Protein AF-A0A662V6L8-F1 (afdb_monomer)

Structure (mmCIF, N/CA/C/O backbone):
data_AF-A0A662V6L8-F1
#
_entry.id   AF-A0A662V6L8-F1
#
loop_
_atom_site.group_PDB
_atom_site.id
_atom_site.type_symbol
_atom_site.label_atom_id
_atom_site.label_alt_id
_atom_site.label_comp_id
_atom_site.label_asym_id
_atom_site.label_entity_id
_atom_site.label_seq_id
_atom_site.pdbx_PDB_ins_code
_atom_site.Cartn_x
_atom_site.Cartn_y
_atom_site.Cartn_z
_atom_site.occupancy
_atom_site.B_iso_or_equiv
_atom_site.auth_seq_id
_atom_site.auth_comp_id
_atom_site.auth_asym_id
_atom_site.auth_atom_id
_atom_site.pdbx_PDB_model_num
ATOM 1 N N . MET A 1 1 ? -4.615 -12.231 11.570 1.00 60.88 1 MET A N 1
ATOM 2 C CA . MET A 1 1 ? -3.823 -12.025 10.346 1.00 60.88 1 MET A CA 1
ATOM 3 C C . MET A 1 1 ? -4.702 -11.204 9.420 1.00 60.88 1 MET A C 1
ATOM 5 O O . MET A 1 1 ? -5.891 -11.511 9.365 1.00 60.88 1 MET A O 1
ATOM 9 N N . SER A 1 2 ? -4.207 -10.102 8.847 1.00 78.31 2 SER A N 1
ATOM 10 C CA . SER A 1 2 ? -5.047 -9.271 7.973 1.00 78.31 2 SER A CA 1
ATOM 11 C C . SER A 1 2 ? -5.181 -9.940 6.609 1.00 78.31 2 SER A C 1
ATOM 13 O O . SER A 1 2 ? -4.181 -10.228 5.954 1.00 78.31 2 SER A O 1
ATOM 15 N N . LYS A 1 3 ? -6.423 -10.145 6.159 1.00 87.50 3 LYS A N 1
ATOM 16 C CA . LYS A 1 3 ? -6.712 -10.669 4.813 1.00 87.50 3 LYS A CA 1
ATOM 17 C C . LYS A 1 3 ? -6.199 -9.733 3.714 1.00 87.50 3 LYS A C 1
ATOM 19 O O . LYS A 1 3 ? -5.944 -10.187 2.602 1.00 87.50 3 LYS A O 1
ATOM 24 N N . ALA A 1 4 ? -6.067 -8.439 4.011 1.00 89.19 4 ALA A N 1
ATOM 25 C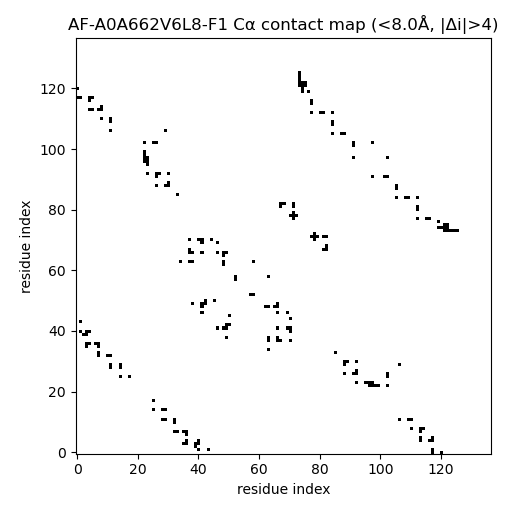 CA . ALA A 1 4 ? -5.512 -7.459 3.086 1.00 89.19 4 ALA A CA 1
ATOM 26 C C . ALA A 1 4 ? -4.022 -7.733 2.822 1.00 89.19 4 ALA A C 1
ATOM 28 O O . ALA A 1 4 ? -3.615 -7.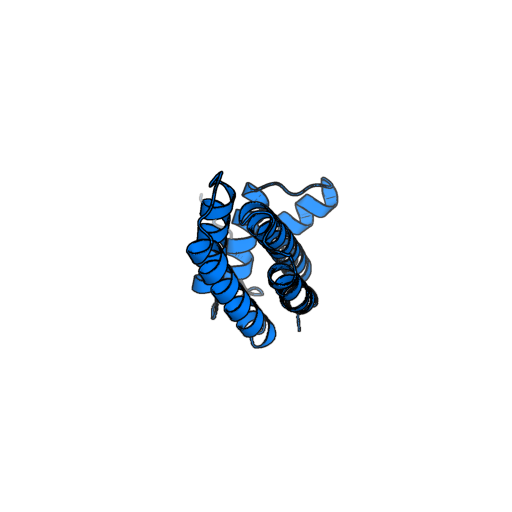796 1.666 1.00 89.19 4 ALA A O 1
ATOM 29 N N . ALA A 1 5 ? -3.245 -8.013 3.874 1.00 88.88 5 ALA A N 1
ATOM 30 C CA . ALA A 1 5 ? -1.826 -8.354 3.760 1.00 88.88 5 ALA A CA 1
ATOM 31 C C . ALA A 1 5 ? -1.590 -9.658 2.970 1.00 88.88 5 ALA A C 1
ATOM 33 O O . ALA A 1 5 ? -0.707 -9.716 2.119 1.00 88.88 5 ALA A O 1
ATOM 34 N N . GLU A 1 6 ? -2.420 -10.687 3.178 1.00 89.62 6 GLU A N 1
ATOM 35 C CA . GLU A 1 6 ? -2.338 -11.952 2.423 1.00 89.62 6 GLU A CA 1
ATOM 36 C C . GLU A 1 6 ? -2.598 -11.753 0.920 1.00 89.62 6 GLU A C 1
ATOM 38 O O . GLU A 1 6 ? -1.893 -12.305 0.067 1.00 89.62 6 GLU A O 1
ATOM 43 N N . ARG A 1 7 ? -3.610 -10.942 0.585 1.00 90.69 7 ARG A N 1
ATOM 44 C CA . ARG A 1 7 ? -3.944 -10.602 -0.804 1.00 90.69 7 ARG A CA 1
ATOM 45 C C . ARG A 1 7 ? -2.849 -9.776 -1.458 1.00 90.69 7 ARG A C 1
ATOM 47 O O . ARG A 1 7 ? -2.514 -10.052 -2.604 1.00 90.69 7 ARG A O 1
ATOM 54 N N . PHE A 1 8 ? -2.284 -8.821 -0.727 1.00 92.06 8 PHE A N 1
ATOM 55 C CA . PHE A 1 8 ? -1.167 -8.008 -1.189 1.00 92.06 8 PHE A CA 1
ATOM 56 C C . PHE A 1 8 ? 0.054 -8.875 -1.522 1.00 92.06 8 PHE A C 1
ATOM 58 O O . PHE A 1 8 ? 0.514 -8.864 -2.662 1.00 92.06 8 PHE A O 1
ATOM 65 N N . ALA A 1 9 ? 0.484 -9.732 -0.589 1.00 90.19 9 ALA A N 1
ATOM 66 C CA . ALA A 1 9 ? 1.605 -10.655 -0.788 1.00 90.19 9 ALA A CA 1
ATOM 67 C C . ALA A 1 9 ? 1.407 -11.585 -2.000 1.00 90.19 9 ALA A C 1
ATOM 69 O O . ALA A 1 9 ? 2.332 -11.837 -2.770 1.00 90.19 9 ALA A O 1
ATOM 70 N N . THR A 1 10 ? 0.186 -12.097 -2.185 1.00 87.81 10 THR A N 1
ATOM 71 C CA . THR A 1 10 ? -0.144 -12.978 -3.317 1.00 87.81 10 THR A CA 1
ATOM 72 C C . THR A 1 10 ? -0.211 -12.209 -4.637 1.00 87.81 10 THR A C 1
ATOM 74 O O . THR A 1 10 ? 0.202 -12.725 -5.674 1.00 87.81 10 THR A O 1
ATOM 77 N N . GLY A 1 11 ? -0.740 -10.984 -4.609 1.00 83.75 11 GLY A N 1
ATOM 78 C CA . GLY A 1 11 ? -0.893 -10.126 -5.778 1.00 83.75 11 GLY A CA 1
ATOM 79 C C . GLY A 1 11 ? 0.441 -9.643 -6.337 1.00 83.75 11 GLY A C 1
ATOM 80 O O . GLY A 1 11 ? 0.603 -9.660 -7.555 1.00 83.75 11 GLY A O 1
ATOM 81 N N . LEU A 1 12 ? 1.402 -9.297 -5.471 1.00 83.62 12 LEU A N 1
ATOM 82 C CA . LEU A 1 12 ? 2.723 -8.807 -5.884 1.00 83.62 12 LEU A CA 1
ATOM 83 C C . LEU A 1 12 ? 3.421 -9.778 -6.836 1.00 83.62 12 LEU A C 1
ATOM 85 O O . LEU A 1 12 ? 3.941 -9.350 -7.859 1.00 83.62 12 LEU A O 1
ATOM 89 N N . ARG A 1 13 ? 3.343 -11.090 -6.579 1.00 77.94 13 ARG A N 1
ATOM 90 C CA . ARG A 1 13 ? 3.986 -12.122 -7.415 1.00 77.94 13 ARG A CA 1
ATOM 91 C C . ARG A 1 13 ? 3.603 -12.041 -8.895 1.00 77.94 13 ARG A C 1
ATOM 93 O O . ARG A 1 13 ? 4.427 -12.348 -9.745 1.00 77.94 13 ARG A O 1
ATOM 100 N N . ARG A 1 14 ? 2.395 -11.557 -9.207 1.00 68.94 14 ARG A N 1
ATOM 101 C CA . ARG A 1 14 ? 1.926 -11.390 -10.592 1.00 68.94 14 ARG A CA 1
ATOM 102 C C . ARG A 1 14 ? 2.686 -10.313 -11.360 1.00 68.94 14 ARG A C 1
ATOM 104 O O . ARG A 1 14 ? 2.692 -10.363 -12.579 1.00 68.94 14 ARG A O 1
ATOM 111 N N . CYS A 1 15 ? 3.320 -9.366 -10.669 1.00 67.06 15 CYS A N 1
ATOM 112 C CA . CYS A 1 15 ? 4.137 -8.318 -11.277 1.00 67.06 15 CYS A CA 1
ATOM 113 C C . CYS A 1 15 ? 5.392 -8.886 -11.965 1.00 67.06 15 CYS A C 1
ATOM 115 O O . CYS A 1 15 ? 5.838 -8.339 -12.966 1.00 67.06 15 CYS A O 1
ATOM 117 N N . MET A 1 16 ? 5.932 -10.000 -11.458 1.00 61.97 16 MET A N 1
ATOM 118 C CA . MET A 1 16 ? 7.116 -10.671 -12.016 1.00 61.97 16 MET A CA 1
ATOM 119 C C . MET A 1 16 ? 6.781 -11.617 -13.179 1.00 61.97 16 MET A C 1
ATOM 121 O O . MET A 1 16 ? 7.670 -11.976 -13.947 1.00 61.97 16 MET A O 1
ATOM 125 N N . ASP A 1 17 ? 5.508 -12.000 -13.316 1.00 63.28 17 ASP A N 1
ATOM 126 C CA . ASP A 1 17 ? 5.011 -12.857 -14.399 1.00 63.28 17 ASP A CA 1
ATOM 127 C C . ASP A 1 17 ? 4.599 -12.051 -15.649 1.00 63.28 17 ASP A C 1
ATOM 129 O O . ASP A 1 17 ? 4.247 -12.642 -16.672 1.00 63.28 17 ASP A O 1
ATOM 133 N N . VAL A 1 18 ? 4.623 -10.710 -15.588 1.00 57.59 18 VAL A N 1
ATOM 134 C CA . VAL A 1 18 ? 4.324 -9.843 -16.738 1.00 57.59 18 VAL A CA 1
ATOM 135 C C . VAL A 1 18 ? 5.527 -9.863 -17.691 1.00 57.59 18 VAL A C 1
ATOM 137 O O . VAL A 1 18 ? 6.616 -9.428 -17.310 1.00 57.59 18 VAL A O 1
ATOM 140 N N . PRO A 1 19 ? 5.384 -10.364 -18.931 1.00 54.41 19 PRO A N 1
ATOM 141 C CA . PRO A 1 19 ? 6.496 -10.436 -19.868 1.00 54.41 19 PRO A CA 1
ATOM 142 C C . PRO A 1 19 ? 6.870 -9.033 -20.349 1.00 54.41 19 PRO A C 1
ATOM 144 O O . PRO A 1 19 ? 6.251 -8.570 -21.288 1.00 54.41 19 PRO A O 1
ATOM 147 N N . ALA A 1 20 ? 7.854 -8.371 -19.724 1.00 49.00 20 ALA A N 1
ATOM 148 C CA . ALA A 1 20 ? 8.606 -7.180 -20.180 1.00 49.00 20 ALA A CA 1
ATOM 149 C C . ALA A 1 20 ? 7.844 -6.005 -20.857 1.00 49.00 20 ALA A C 1
ATOM 151 O O . ALA A 1 20 ? 8.476 -5.059 -21.330 1.00 49.00 20 ALA A O 1
ATOM 152 N N . GLU A 1 21 ? 6.514 -6.007 -20.907 1.00 54.19 21 GLU A N 1
ATOM 153 C CA . GLU A 1 21 ? 5.692 -5.013 -21.587 1.00 54.19 21 GLU A CA 1
ATOM 154 C C . GLU A 1 21 ? 5.440 -3.849 -20.625 1.00 54.19 21 GLU A C 1
ATOM 156 O O . GLU A 1 21 ? 4.388 -3.656 -20.029 1.00 54.19 21 GLU A O 1
ATOM 161 N N . SER A 1 22 ? 6.502 -3.051 -20.515 1.00 75.38 22 SER A N 1
ATOM 162 C CA . SER A 1 22 ? 6.674 -1.797 -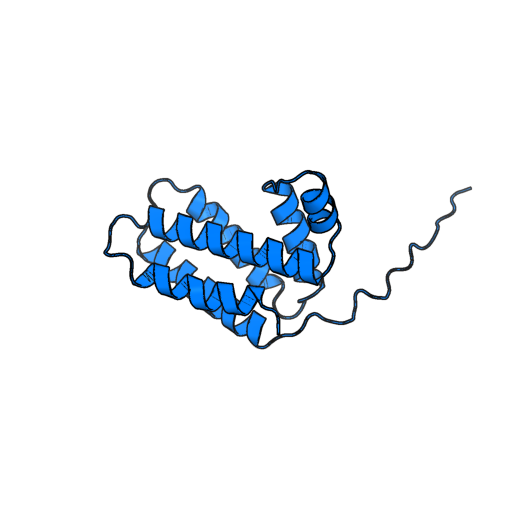19.786 1.00 75.38 22 SER A CA 1
ATOM 163 C C . SER A 1 22 ? 6.699 -1.903 -18.257 1.00 75.38 22 SER A C 1
ATOM 165 O O . SER A 1 22 ? 5.728 -2.241 -17.586 1.00 75.38 22 SER A O 1
ATOM 167 N N . THR A 1 23 ? 7.830 -1.478 -17.697 1.00 85.06 23 THR A N 1
ATOM 168 C CA . THR A 1 23 ? 8.034 -1.123 -16.283 1.00 85.06 23 THR A CA 1
ATOM 169 C C . THR A 1 23 ? 6.873 -0.302 -15.715 1.00 85.06 23 THR A C 1
ATOM 171 O O . THR A 1 23 ? 6.484 -0.479 -14.564 1.00 85.06 23 THR A O 1
ATOM 174 N N . ARG A 1 24 ? 6.239 0.520 -16.556 1.00 88.31 24 ARG A N 1
ATOM 175 C CA . ARG A 1 24 ? 5.015 1.260 -16.257 1.00 88.31 24 ARG A CA 1
ATOM 176 C C . ARG A 1 24 ? 3.845 0.382 -15.794 1.00 88.31 24 ARG A C 1
ATOM 178 O O . ARG A 1 24 ? 3.254 0.684 -14.761 1.00 88.31 24 ARG A O 1
ATOM 185 N N . GLN A 1 25 ? 3.513 -0.692 -16.514 1.00 86.56 25 GLN A N 1
ATOM 186 C CA . GLN A 1 25 ? 2.410 -1.586 -16.129 1.00 86.56 25 GLN A CA 1
ATOM 187 C C . GLN A 1 25 ? 2.678 -2.256 -14.778 1.00 86.56 25 GLN A C 1
ATOM 189 O O . GLN A 1 25 ? 1.776 -2.371 -13.951 1.00 86.56 25 GLN A O 1
ATOM 194 N N . CYS A 1 26 ? 3.929 -2.645 -14.521 1.00 87.81 26 CYS A N 1
ATOM 195 C CA . CYS A 1 26 ? 4.343 -3.187 -13.229 1.00 87.81 26 CYS A CA 1
ATOM 196 C C . CYS A 1 26 ? 4.087 -2.193 -12.087 1.00 87.81 26 CYS A C 1
ATOM 198 O O . CYS A 1 26 ? 3.496 -2.557 -11.069 1.00 87.81 26 CYS A O 1
ATOM 200 N N . VAL A 1 27 ? 4.459 -0.925 -12.271 1.00 91.69 27 VAL A N 1
ATOM 201 C CA . VAL A 1 27 ? 4.211 0.133 -11.280 1.00 91.69 27 VAL A CA 1
ATOM 202 C C . VAL A 1 27 ? 2.715 0.372 -11.066 1.00 91.69 27 VAL A C 1
ATOM 204 O O . VAL A 1 27 ? 2.278 0.495 -9.925 1.00 91.69 27 VAL A O 1
ATOM 207 N N . GLU A 1 28 ? 1.897 0.356 -12.120 1.00 91.31 28 GLU A N 1
ATOM 208 C CA . GLU A 1 28 ? 0.435 0.474 -12.002 1.00 91.31 28 GLU A CA 1
ATOM 209 C C . GLU A 1 28 ? -0.186 -0.692 -11.223 1.00 91.31 28 GLU A C 1
ATOM 211 O O . GLU A 1 28 ? -1.081 -0.493 -10.397 1.00 91.31 28 GLU A O 1
ATOM 216 N N . VAL A 1 29 ? 0.300 -1.915 -11.441 1.00 90.69 29 VAL A N 1
ATOM 217 C CA . VAL A 1 29 ? -0.128 -3.091 -10.676 1.00 90.69 29 VAL A CA 1
ATOM 218 C C . VAL A 1 29 ? 0.266 -2.952 -9.207 1.00 90.69 29 VAL A C 1
ATOM 220 O O . VAL A 1 29 ? -0.586 -3.152 -8.341 1.00 90.69 29 VAL A O 1
ATOM 223 N N . MET A 1 30 ? 1.512 -2.573 -8.910 1.00 92.88 30 MET A N 1
ATOM 224 C CA . MET A 1 30 ? 1.971 -2.349 -7.534 1.00 92.88 30 MET A CA 1
ATOM 225 C C . MET A 1 30 ? 1.163 -1.246 -6.842 1.00 92.88 30 MET A C 1
ATOM 227 O O . MET A 1 30 ? 0.717 -1.449 -5.714 1.00 92.88 30 MET A O 1
ATOM 231 N N . TYR A 1 31 ? 0.874 -0.145 -7.541 1.00 94.62 31 TYR A N 1
ATOM 232 C CA . TYR A 1 31 ? 0.021 0.934 -7.044 1.00 94.62 31 TYR A CA 1
ATOM 233 C C . TYR A 1 31 ? -1.382 0.440 -6.689 1.00 94.62 31 TYR A C 1
ATOM 235 O O . TYR A 1 31 ? -1.865 0.634 -5.571 1.00 94.62 31 TYR A O 1
ATOM 243 N N . ASN A 1 32 ? -2.033 -0.280 -7.601 1.00 94.06 32 ASN A N 1
ATOM 244 C CA . ASN A 1 32 ? -3.363 -0.832 -7.352 1.00 94.06 32 ASN A CA 1
ATOM 245 C C . ASN A 1 32 ? -3.366 -1.820 -6.175 1.00 94.06 32 ASN A C 1
ATOM 247 O O . ASN A 1 32 ? -4.265 -1.793 -5.339 1.00 94.06 32 ASN A O 1
ATOM 251 N N . LEU A 1 33 ? -2.346 -2.671 -6.062 1.00 94.50 33 LEU A N 1
ATOM 252 C CA . LEU A 1 33 ? -2.226 -3.614 -4.951 1.00 94.50 33 LEU A CA 1
ATOM 253 C C . LEU A 1 33 ? -2.010 -2.906 -3.612 1.00 94.50 33 LEU A C 1
ATOM 255 O O . LEU A 1 33 ? -2.639 -3.281 -2.621 1.00 94.50 33 LEU A O 1
ATOM 259 N N . PHE A 1 34 ? -1.152 -1.888 -3.579 1.00 96.19 34 PHE A N 1
ATOM 260 C CA . PHE A 1 34 ? -0.869 -1.126 -2.368 1.00 96.19 34 PHE A CA 1
ATOM 261 C C . PHE A 1 34 ? -2.091 -0.318 -1.926 1.00 96.19 34 PHE A C 1
ATOM 263 O O . PHE A 1 34 ? -2.470 -0.350 -0.759 1.00 96.19 34 PHE A O 1
ATOM 270 N N . THR A 1 35 ? -2.794 0.335 -2.853 1.00 96.62 35 THR A N 1
ATOM 271 C CA . THR A 1 35 ? -4.030 1.053 -2.509 1.00 96.62 35 THR A CA 1
ATOM 272 C C . THR A 1 35 ? -5.103 0.111 -1.962 1.00 96.62 35 THR A C 1
ATOM 274 O O . THR A 1 35 ? -5.743 0.434 -0.963 1.00 96.62 35 THR A O 1
ATOM 277 N N . GLU A 1 36 ? -5.280 -1.084 -2.532 1.00 95.81 36 GLU A N 1
ATOM 278 C CA . GLU A 1 36 ? -6.196 -2.093 -1.982 1.00 95.81 36 GLU A CA 1
ATOM 279 C C . GLU A 1 36 ? -5.750 -2.619 -0.608 1.00 95.81 36 GLU A C 1
ATOM 281 O O . GLU A 1 36 ? -6.596 -2.864 0.260 1.00 95.81 36 GLU A O 1
ATOM 286 N N . LEU A 1 37 ? -4.440 -2.738 -0.366 1.00 95.94 37 LEU A N 1
ATOM 287 C CA . LEU A 1 37 ? -3.891 -3.041 0.956 1.00 95.94 37 LEU A CA 1
ATOM 288 C C . LEU A 1 37 ? -4.289 -1.964 1.973 1.00 95.94 37 LEU A C 1
ATOM 290 O O . LEU A 1 37 ? -4.867 -2.303 3.007 1.00 95.94 37 LEU A O 1
ATOM 294 N N . ILE A 1 38 ? -4.028 -0.687 1.677 1.00 96.88 38 ILE A N 1
ATOM 295 C CA . ILE A 1 38 ? -4.348 0.441 2.564 1.00 96.88 38 ILE A CA 1
ATOM 296 C C . ILE A 1 38 ? -5.844 0.497 2.849 1.00 96.88 38 ILE A C 1
ATOM 298 O O . ILE A 1 38 ? -6.243 0.537 4.012 1.00 96.88 38 ILE A O 1
ATOM 302 N N . LYS A 1 39 ? -6.695 0.385 1.822 1.00 96.62 39 LYS A N 1
ATOM 303 C CA . LYS A 1 39 ? -8.154 0.322 2.001 1.00 96.62 39 LYS A CA 1
ATOM 304 C C . LYS A 1 39 ? -8.556 -0.837 2.909 1.00 96.62 39 LYS A C 1
ATOM 306 O O . LYS A 1 39 ? -9.411 -0.669 3.779 1.00 96.62 39 LYS A O 1
ATOM 311 N N . GLY A 1 40 ? -7.974 -2.018 2.716 1.00 95.62 40 GLY A N 1
ATOM 312 C CA . GLY A 1 40 ? -8.253 -3.195 3.534 1.00 95.62 40 GLY A CA 1
ATOM 313 C C . GLY A 1 40 ? -7.857 -2.999 4.998 1.00 95.62 40 GLY A C 1
ATOM 314 O O . GLY A 1 40 ? -8.681 -3.204 5.888 1.00 95.62 40 GLY A O 1
ATOM 315 N N . LEU A 1 41 ? -6.633 -2.531 5.249 1.00 94.56 41 LEU A N 1
ATOM 316 C CA . LEU A 1 41 ? -6.122 -2.258 6.595 1.00 94.56 41 LEU A CA 1
ATOM 317 C C . LEU A 1 41 ? -6.904 -1.138 7.291 1.00 94.56 41 LEU A C 1
ATOM 319 O O . LEU A 1 41 ? -7.262 -1.275 8.459 1.00 94.56 41 LEU A O 1
ATOM 323 N N . ALA A 1 42 ? -7.234 -0.063 6.578 1.00 95.19 42 ALA A N 1
ATOM 324 C CA . ALA A 1 42 ? -8.027 1.042 7.102 1.00 95.19 42 ALA A CA 1
ATOM 325 C C . ALA A 1 42 ? -9.449 0.596 7.489 1.00 95.19 42 ALA A C 1
ATOM 327 O O . ALA A 1 42 ? -9.974 1.003 8.528 1.00 95.19 42 ALA A O 1
ATOM 328 N N . ASN A 1 43 ? -10.061 -0.291 6.694 1.00 94.25 43 ASN A N 1
ATOM 329 C CA . ASN A 1 43 ? -11.345 -0.912 7.030 1.00 94.25 43 ASN A CA 1
ATOM 330 C C . ASN A 1 43 ? -11.241 -1.824 8.260 1.00 94.25 43 ASN A C 1
ATOM 332 O O . ASN A 1 43 ? -12.095 -1.730 9.143 1.00 94.25 43 ASN A O 1
ATOM 336 N N . ASP A 1 44 ? -10.201 -2.660 8.344 1.00 92.38 44 ASP A N 1
ATOM 337 C CA . ASP A 1 44 ? -9.949 -3.543 9.492 1.00 92.38 44 ASP A CA 1
ATOM 338 C C . ASP A 1 44 ? -9.750 -2.736 10.792 1.00 92.38 44 ASP A C 1
ATOM 340 O O . ASP A 1 44 ? -10.227 -3.132 11.858 1.00 92.38 44 ASP A O 1
ATOM 344 N N . LEU A 1 45 ? -9.073 -1.586 10.705 1.00 91.56 45 LEU A N 1
ATOM 345 C CA . LEU A 1 45 ? -8.826 -0.671 11.825 1.00 91.56 45 LEU A CA 1
ATOM 346 C C . LEU A 1 45 ? -9.998 0.285 12.108 1.00 91.56 45 LEU A C 1
ATOM 348 O O . LEU A 1 45 ? -10.047 0.901 13.174 1.00 91.56 45 LEU A O 1
ATOM 352 N N . GLY A 1 46 ? -10.947 0.417 11.180 1.00 92.69 46 GLY A N 1
ATOM 353 C CA . GLY A 1 46 ? -12.085 1.326 11.296 1.00 92.69 46 GLY A CA 1
ATOM 354 C C . GLY A 1 46 ? -11.691 2.807 11.310 1.00 92.69 46 GLY A C 1
ATOM 355 O O . GLY A 1 46 ? -12.279 3.583 12.076 1.00 92.69 46 GLY A O 1
ATOM 356 N N . THR A 1 47 ? -10.706 3.197 10.495 1.00 94.94 47 THR A N 1
ATOM 357 C CA . THR A 1 47 ? -10.207 4.580 10.443 1.00 94.94 47 THR A CA 1
ATOM 358 C C . THR A 1 47 ? -11.295 5.565 9.968 1.00 94.94 47 THR A C 1
ATOM 360 O O . THR A 1 47 ? -12.297 5.158 9.356 1.00 94.94 47 THR A O 1
ATOM 363 N N . PRO A 1 48 ? -11.184 6.870 10.288 1.00 94.50 48 PRO A N 1
ATOM 364 C CA . PRO A 1 48 ? -12.125 7.882 9.807 1.00 94.50 48 PRO A CA 1
ATOM 365 C C . PRO A 1 48 ? -12.300 7.883 8.282 1.00 94.50 48 PRO A C 1
ATOM 367 O O . PRO A 1 48 ? -13.439 7.958 7.815 1.00 94.50 48 PRO A O 1
ATOM 370 N N . GLU A 1 49 ? -11.210 7.711 7.542 1.00 96.25 49 GLU A N 1
ATOM 371 C CA . GLU A 1 49 ? -11.132 7.730 6.079 1.00 96.25 49 GLU A CA 1
ATOM 372 C C . GLU A 1 49 ? -11.900 6.539 5.502 1.00 96.25 49 GLU A C 1
ATOM 374 O O . GLU A 1 49 ? -12.764 6.719 4.648 1.00 96.25 49 GLU A O 1
ATOM 379 N N . ALA A 1 50 ? -11.722 5.336 6.063 1.00 95.31 50 ALA A N 1
ATOM 380 C CA . ALA A 1 50 ? -12.487 4.155 5.660 1.00 95.31 50 ALA A CA 1
ATOM 381 C C . ALA A 1 50 ? -13.996 4.319 5.902 1.00 95.31 50 ALA A C 1
ATOM 383 O O . ALA A 1 50 ? -14.826 3.942 5.068 1.00 95.31 50 ALA A O 1
ATOM 384 N N . ARG A 1 51 ? -14.386 4.930 7.030 1.00 95.31 51 ARG A N 1
ATOM 385 C CA . ARG A 1 51 ? -15.801 5.229 7.316 1.00 95.31 51 ARG A CA 1
ATOM 386 C C . ARG A 1 51 ? -16.371 6.275 6.368 1.00 95.31 51 ARG A C 1
ATOM 388 O O . ARG A 1 51 ? -17.548 6.181 6.021 1.00 95.31 51 ARG A O 1
ATOM 395 N N . TYR A 1 52 ? -15.577 7.274 5.998 1.00 95.31 52 TYR A N 1
ATOM 396 C CA . TYR A 1 52 ? -15.972 8.275 5.018 1.00 95.31 52 TYR A CA 1
ATOM 397 C C . TYR A 1 52 ? -16.125 7.639 3.634 1.00 95.31 52 TYR A C 1
ATOM 399 O O . TYR A 1 52 ? -17.215 7.722 3.075 1.00 95.31 52 TYR A O 1
ATOM 407 N N . ALA A 1 53 ? -15.116 6.902 3.161 1.00 95.38 53 ALA A N 1
ATOM 408 C CA . ALA A 1 53 ? -15.117 6.203 1.876 1.00 95.38 53 ALA A CA 1
ATOM 409 C C . ALA A 1 53 ? -16.320 5.270 1.714 1.00 95.38 53 ALA A C 1
ATOM 411 O O . ALA A 1 53 ? -16.955 5.222 0.664 1.00 95.38 53 ALA A O 1
ATOM 412 N N . LYS A 1 54 ? -16.689 4.550 2.782 1.00 93.56 54 LYS A N 1
ATOM 413 C CA . LYS A 1 54 ? -17.869 3.677 2.786 1.00 93.56 54 LYS A CA 1
ATOM 414 C C . LYS A 1 54 ? -19.181 4.441 2.567 1.00 93.56 54 LYS A C 1
ATOM 416 O O . LYS A 1 54 ? -20.125 3.867 2.034 1.00 93.56 54 LYS A O 1
ATOM 421 N N . ARG A 1 55 ? -19.265 5.704 3.001 1.00 94.75 55 ARG A N 1
ATOM 422 C CA . ARG A 1 55 ? -20.446 6.562 2.806 1.00 94.75 55 ARG A CA 1
ATOM 423 C C . ARG A 1 55 ? -20.424 7.291 1.466 1.00 94.75 55 ARG A C 1
ATOM 425 O O . ARG A 1 55 ? -21.476 7.423 0.854 1.00 94.75 55 ARG A O 1
ATOM 432 N N . SER A 1 56 ? -19.262 7.783 1.043 1.00 93.56 56 SER A N 1
ATOM 433 C CA . SER A 1 56 ? -19.101 8.556 -0.193 1.00 93.56 56 SER A CA 1
ATOM 434 C C . SER A 1 56 ? -19.002 7.681 -1.445 1.00 93.56 56 SER A C 1
ATOM 436 O O . SER A 1 56 ? -19.280 8.156 -2.541 1.00 93.56 56 SER A O 1
ATOM 438 N N . GLY A 1 57 ? -18.624 6.409 -1.297 1.00 93.62 57 GLY A N 1
ATOM 439 C CA . GLY A 1 57 ? -18.473 5.458 -2.397 1.00 93.62 57 GLY A CA 1
ATOM 440 C C . GLY A 1 57 ? -17.151 5.575 -3.160 1.00 93.62 57 GLY A C 1
ATOM 441 O O . GLY A 1 57 ? -16.989 4.893 -4.169 1.00 93.62 57 GLY A O 1
ATOM 442 N N . TYR A 1 58 ? -16.204 6.400 -2.704 1.00 93.75 58 TYR A N 1
ATOM 443 C CA . TYR A 1 58 ? -14.902 6.559 -3.355 1.00 93.75 58 TYR A CA 1
ATOM 444 C C . TYR A 1 58 ? -13.767 6.807 -2.353 1.00 93.75 58 TYR A C 1
ATOM 446 O O . TYR A 1 58 ? -13.993 7.232 -1.220 1.00 93.75 58 TYR A O 1
ATOM 454 N N . TRP A 1 59 ? -12.542 6.547 -2.813 1.00 96.38 59 TRP A N 1
ATOM 455 C CA . TRP A 1 59 ? -11.285 6.931 -2.170 1.00 96.38 59 TRP A CA 1
ATOM 456 C C . TRP A 1 59 ? -10.566 7.936 -3.068 1.00 96.38 59 TRP A C 1
ATOM 458 O O . TRP A 1 59 ? -10.606 7.792 -4.290 1.00 96.38 59 TRP A O 1
ATOM 468 N N . ASN A 1 60 ? -9.912 8.930 -2.478 1.00 94.69 60 ASN A N 1
ATOM 469 C CA . ASN A 1 60 ? -8.957 9.793 -3.172 1.00 94.69 60 ASN A CA 1
ATOM 470 C C . ASN A 1 60 ? -7.555 9.606 -2.561 1.00 94.69 60 ASN A C 1
ATOM 472 O O . ASN A 1 60 ? -7.405 8.868 -1.588 1.00 94.69 60 ASN A O 1
ATOM 476 N N . VAL A 1 61 ? -6.542 10.243 -3.154 1.00 93.88 61 VAL A N 1
ATOM 477 C CA . VAL A 1 61 ? -5.142 10.107 -2.714 1.00 93.88 61 VAL A CA 1
ATOM 478 C C . VAL A 1 61 ? -4.930 10.674 -1.309 1.00 93.88 61 VAL A C 1
ATOM 480 O O . VAL A 1 61 ? -4.374 9.979 -0.474 1.00 93.88 61 VAL A O 1
ATOM 483 N N . GLU A 1 62 ? -5.486 11.846 -0.997 1.00 95.44 62 GLU A N 1
ATOM 484 C CA . GLU A 1 62 ? -5.379 12.461 0.339 1.00 95.44 62 GLU A CA 1
ATOM 485 C C . GLU A 1 62 ? -5.934 11.550 1.451 1.00 95.44 62 GLU A C 1
ATOM 487 O O . GLU A 1 62 ? -5.332 11.388 2.506 1.00 95.44 62 GLU A O 1
ATOM 492 N N . MET A 1 63 ? -7.048 10.860 1.191 1.00 96.56 63 MET A N 1
ATOM 493 C CA . MET A 1 63 ? -7.606 9.866 2.111 1.00 96.56 63 MET A CA 1
ATOM 494 C C . MET A 1 63 ? -6.722 8.626 2.263 1.00 96.56 63 MET A C 1
ATOM 496 O O . MET A 1 63 ? -6.796 7.953 3.290 1.00 96.56 63 MET A O 1
ATOM 500 N N . LEU A 1 64 ? -5.961 8.260 1.230 1.00 96.88 64 LEU A N 1
ATOM 501 C CA . LEU A 1 64 ? -4.999 7.164 1.316 1.00 96.88 64 LEU A CA 1
ATOM 502 C C . LEU A 1 64 ? -3.804 7.586 2.172 1.00 96.88 64 LEU A C 1
ATOM 504 O O . LEU A 1 64 ? -3.447 6.823 3.065 1.00 96.88 64 LEU A O 1
ATOM 508 N N . ASP A 1 65 ? -3.279 8.796 1.974 1.00 96.50 65 ASP A N 1
ATOM 509 C CA . ASP A 1 65 ? -2.195 9.370 2.783 1.00 96.50 65 ASP A CA 1
ATOM 510 C C . ASP A 1 65 ? -2.590 9.423 4.269 1.00 96.50 65 ASP A C 1
ATOM 512 O O . ASP A 1 65 ? -1.915 8.856 5.130 1.00 96.50 65 ASP A O 1
ATOM 516 N N . GLU A 1 66 ? -3.760 9.993 4.581 1.00 96.31 66 GLU A N 1
ATOM 517 C CA . GLU A 1 66 ? -4.273 10.050 5.956 1.00 96.31 66 GLU A CA 1
ATOM 518 C C . GLU A 1 66 ? -4.485 8.650 6.557 1.00 96.31 66 GLU A C 1
ATOM 520 O O . GLU A 1 66 ? -4.213 8.416 7.739 1.00 96.31 66 GLU A O 1
ATOM 525 N N . ALA A 1 67 ? -4.967 7.690 5.759 1.00 96.62 67 ALA A N 1
ATOM 526 C CA . ALA A 1 67 ? -5.138 6.315 6.212 1.00 96.62 67 ALA A CA 1
ATOM 527 C C . ALA A 1 67 ? -3.791 5.634 6.493 1.00 96.62 67 ALA A C 1
ATOM 529 O O . ALA A 1 67 ? -3.697 4.880 7.466 1.00 96.62 67 ALA A O 1
ATOM 530 N N . ILE A 1 68 ? -2.761 5.902 5.686 1.00 96.56 68 ILE A N 1
ATOM 531 C CA . ILE A 1 68 ? -1.403 5.386 5.882 1.00 96.56 68 ILE A CA 1
ATOM 532 C C . ILE A 1 68 ? -0.853 5.848 7.224 1.00 96.56 68 ILE A C 1
ATOM 534 O O . ILE A 1 68 ? -0.408 4.994 7.988 1.00 96.56 68 ILE A O 1
ATOM 538 N N . ASP A 1 69 ? -0.997 7.124 7.584 1.00 94.94 69 ASP A N 1
ATOM 539 C CA . ASP A 1 69 ? -0.576 7.631 8.897 1.00 94.94 69 ASP A CA 1
ATOM 540 C C . ASP A 1 69 ? -1.237 6.857 10.048 1.00 94.94 69 ASP A C 1
ATOM 542 O O . ASP A 1 69 ? -0.586 6.436 11.009 1.00 94.94 69 ASP A O 1
ATOM 546 N N . LYS A 1 70 ? -2.550 6.602 9.956 1.00 94.25 70 LYS A N 1
ATOM 547 C CA . LYS A 1 70 ? -3.277 5.843 10.993 1.00 94.25 70 LYS A CA 1
ATOM 548 C C . LYS A 1 70 ? -2.878 4.376 11.040 1.00 94.25 70 LYS A C 1
ATOM 550 O O . LYS A 1 70 ? -2.866 3.777 12.120 1.00 94.25 70 LYS A O 1
ATOM 555 N N . ILE A 1 71 ? -2.586 3.776 9.891 1.00 94.25 71 ILE A N 1
ATOM 556 C CA . ILE A 1 71 ? -2.087 2.405 9.816 1.00 94.25 71 ILE A CA 1
ATOM 557 C C . ILE A 1 71 ? -0.675 2.352 10.403 1.00 94.25 71 ILE A C 1
ATOM 559 O O . ILE A 1 71 ? -0.415 1.475 11.220 1.00 94.25 71 ILE A O 1
ATOM 563 N N . ALA A 1 72 ? 0.201 3.298 10.075 1.00 93.44 72 ALA A N 1
ATOM 564 C CA . ALA A 1 72 ? 1.554 3.406 10.606 1.00 93.44 72 ALA A CA 1
ATOM 565 C C . ALA A 1 72 ? 1.546 3.532 12.140 1.00 93.44 72 ALA A C 1
ATOM 567 O O . ALA A 1 72 ? 2.248 2.788 12.827 1.00 93.44 72 ALA A O 1
ATOM 568 N N . ASP A 1 73 ? 0.661 4.363 12.6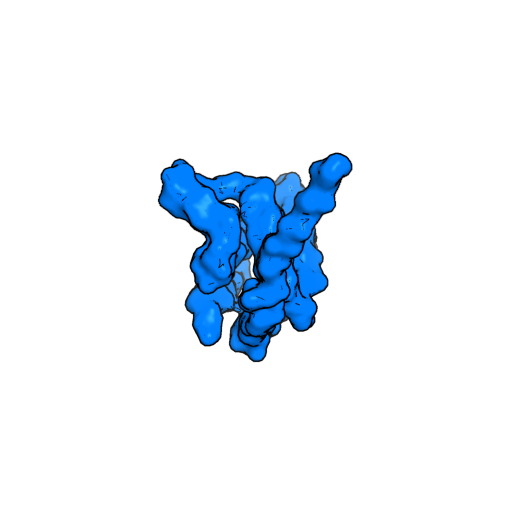98 1.00 91.94 73 ASP A N 1
ATOM 569 C CA . ASP A 1 73 ? 0.438 4.458 14.147 1.00 91.94 73 ASP A CA 1
ATOM 570 C C . ASP A 1 73 ? 0.012 3.112 14.766 1.00 91.94 73 ASP A C 1
ATOM 572 O O . ASP A 1 73 ? 0.458 2.730 15.856 1.00 91.94 73 ASP A O 1
ATOM 576 N N . ALA A 1 74 ? -0.867 2.370 14.083 1.00 90.38 74 ALA A N 1
ATOM 577 C CA . ALA A 1 74 ? -1.337 1.063 14.538 1.00 90.38 74 ALA A CA 1
ATOM 578 C C . ALA A 1 74 ? -0.261 -0.027 14.398 1.00 90.38 74 ALA A C 1
ATOM 580 O O . ALA A 1 74 ? -0.175 -0.922 15.241 1.00 90.38 74 ALA A O 1
ATOM 581 N N . TYR A 1 75 ? 0.575 0.053 13.370 1.00 89.38 75 TYR A N 1
ATOM 582 C CA . TYR A 1 75 ? 1.635 -0.889 13.034 1.00 89.38 75 TYR A CA 1
ATOM 583 C C . TYR A 1 75 ? 3.016 -0.266 13.273 1.00 89.38 75 TYR A C 1
ATOM 585 O O . TYR A 1 75 ? 3.895 -0.312 12.422 1.00 89.38 75 TYR A O 1
ATOM 593 N N . TRP A 1 76 ? 3.218 0.283 14.472 1.00 86.81 76 TRP A N 1
ATOM 594 C CA . TRP A 1 76 ? 4.421 1.039 14.840 1.00 86.81 76 TRP A CA 1
ATOM 595 C C . TRP A 1 76 ? 5.761 0.369 14.486 1.00 86.81 76 TRP A C 1
ATOM 597 O O . TRP A 1 76 ? 6.718 1.059 14.159 1.00 86.81 76 TRP A O 1
ATOM 607 N N . SER A 1 77 ? 5.864 -0.963 14.565 1.00 87.94 77 SER A N 1
ATOM 608 C CA . SER A 1 77 ? 7.109 -1.681 14.243 1.00 87.94 77 SER A CA 1
ATOM 609 C C . SER A 1 77 ? 7.511 -1.598 12.770 1.00 87.94 77 SER A C 1
ATOM 611 O O . SER A 1 77 ? 8.673 -1.840 12.465 1.00 87.94 77 SER A O 1
ATOM 613 N N . ILE A 1 78 ? 6.571 -1.272 11.885 1.00 90.69 78 ILE A N 1
ATOM 614 C CA . ILE A 1 78 ? 6.749 -1.235 10.428 1.00 90.69 78 ILE A CA 1
ATOM 615 C C . ILE A 1 78 ? 6.306 0.114 9.843 1.00 90.69 78 ILE A C 1
ATOM 617 O O . ILE A 1 78 ? 6.135 0.237 8.636 1.00 90.69 78 ILE A O 1
ATOM 621 N N . SER A 1 79 ? 6.070 1.120 10.694 1.00 91.50 79 SER A N 1
ATOM 622 C CA . SER A 1 79 ? 5.539 2.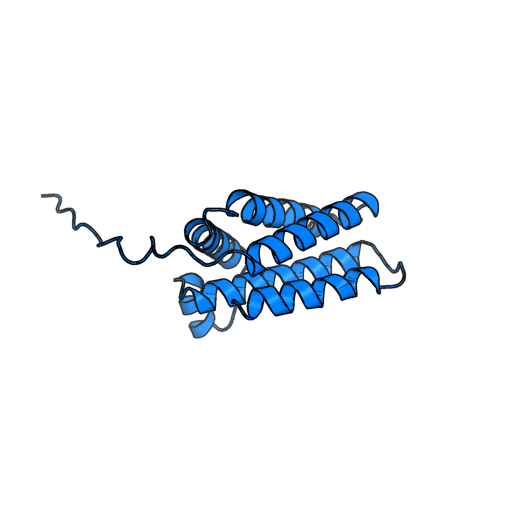428 10.292 1.00 91.50 79 SER A CA 1
ATOM 623 C C . SER A 1 79 ? 6.439 3.124 9.277 1.00 91.50 79 SER A C 1
ATOM 625 O O . SER A 1 79 ? 5.946 3.612 8.268 1.00 91.50 79 SER A O 1
ATOM 627 N N . HIS A 1 80 ? 7.751 3.110 9.525 1.00 92.69 80 HIS A N 1
ATOM 628 C CA . HIS A 1 80 ? 8.748 3.679 8.623 1.00 92.69 80 HIS A CA 1
ATOM 629 C C . HIS A 1 80 ? 8.699 3.010 7.250 1.00 92.69 80 HIS A C 1
ATOM 631 O O . HIS A 1 80 ? 8.495 3.693 6.257 1.00 92.69 80 HIS A O 1
ATOM 637 N N . THR A 1 81 ? 8.807 1.678 7.211 1.00 93.25 81 THR A N 1
ATOM 638 C CA . THR A 1 81 ? 8.767 0.906 5.964 1.00 93.25 81 THR A CA 1
ATOM 639 C C . THR A 1 81 ? 7.459 1.132 5.206 1.00 93.25 81 THR A C 1
ATOM 641 O O . THR A 1 81 ? 7.472 1.269 3.994 1.00 93.25 81 THR A O 1
ATOM 644 N N . LEU A 1 82 ? 6.318 1.208 5.900 1.00 94.81 82 LEU A N 1
ATOM 645 C CA . LEU A 1 82 ? 5.024 1.451 5.260 1.00 94.81 82 LEU A CA 1
ATOM 646 C C . LEU A 1 82 ? 4.956 2.821 4.568 1.00 94.81 82 LEU A C 1
ATOM 648 O O . LEU A 1 82 ? 4.453 2.897 3.450 1.00 94.81 82 LEU A O 1
ATOM 652 N N . ILE A 1 83 ? 5.415 3.877 5.246 1.00 95.69 83 ILE A N 1
ATOM 653 C CA . ILE A 1 83 ? 5.390 5.251 4.725 1.00 95.69 83 ILE A CA 1
ATOM 654 C C . ILE A 1 83 ? 6.390 5.389 3.574 1.00 95.69 83 ILE A C 1
ATOM 656 O O . ILE A 1 83 ? 6.019 5.832 2.496 1.00 95.69 83 ILE A O 1
ATOM 660 N N . GLU A 1 84 ? 7.623 4.920 3.768 1.00 95.62 84 GLU A N 1
ATOM 661 C CA . GLU A 1 84 ? 8.678 4.974 2.751 1.00 95.62 84 GLU A CA 1
ATOM 662 C C . GLU A 1 84 ? 8.281 4.210 1.478 1.00 95.62 84 GLU A C 1
ATOM 664 O O . GLU A 1 84 ? 8.403 4.736 0.375 1.00 95.62 84 GLU A O 1
ATOM 669 N N . SER A 1 85 ? 7.681 3.023 1.623 1.00 95.94 85 SER A N 1
ATOM 670 C CA . SER A 1 85 ? 7.163 2.256 0.486 1.00 95.94 85 SER A CA 1
ATOM 671 C C . SER A 1 85 ? 6.040 2.959 -0.261 1.00 95.94 85 SER A C 1
ATOM 673 O O . SER A 1 85 ? 5.908 2.768 -1.470 1.00 95.94 85 SER A O 1
ATOM 675 N N . TRP A 1 86 ? 5.206 3.733 0.435 1.00 96.50 86 TRP A N 1
ATOM 676 C CA . TRP A 1 86 ? 4.178 4.534 -0.216 1.00 96.50 86 TRP A CA 1
ATOM 677 C C . TRP A 1 86 ? 4.787 5.695 -0.997 1.00 96.50 86 TRP A C 1
ATOM 679 O O . TRP A 1 86 ? 4.445 5.865 -2.166 1.00 96.50 86 TRP A O 1
ATOM 689 N N . ASP A 1 87 ? 5.713 6.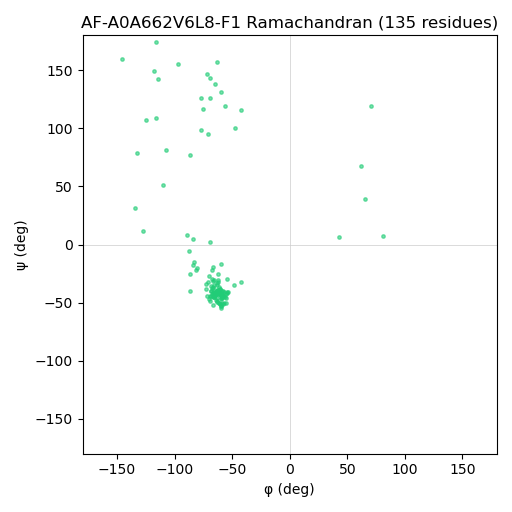433 -0.385 1.00 95.88 87 ASP A N 1
ATOM 690 C CA . ASP A 1 87 ? 6.378 7.576 -1.009 1.00 95.88 87 ASP A CA 1
ATOM 691 C C . ASP A 1 87 ? 7.158 7.137 -2.258 1.00 95.88 87 ASP A C 1
ATOM 693 O O . ASP A 1 87 ? 6.922 7.660 -3.350 1.00 95.88 87 ASP A O 1
ATOM 697 N N . ASN A 1 88 ? 7.986 6.092 -2.144 1.00 96.12 88 ASN A N 1
ATOM 698 C CA . ASN A 1 88 ? 8.760 5.538 -3.260 1.00 96.12 88 ASN A CA 1
ATOM 699 C C . ASN A 1 88 ? 7.853 5.058 -4.404 1.00 96.12 88 ASN A C 1
ATOM 701 O O . ASN A 1 88 ? 8.114 5.308 -5.584 1.00 96.12 88 ASN A O 1
ATOM 705 N N . LEU A 1 89 ? 6.758 4.370 -4.067 1.00 96.00 89 LEU A N 1
ATOM 706 C CA . LEU A 1 89 ? 5.775 3.919 -5.047 1.00 96.00 89 LEU A CA 1
ATOM 707 C C . LEU A 1 89 ? 5.073 5.094 -5.728 1.00 96.00 89 LEU A C 1
ATOM 709 O O . LEU A 1 89 ? 4.845 5.041 -6.936 1.00 96.00 89 LEU A O 1
ATOM 713 N N . TRP A 1 90 ? 4.709 6.131 -4.978 1.00 95.69 90 TRP A N 1
ATOM 714 C CA . TRP A 1 90 ? 4.035 7.305 -5.513 1.00 95.69 90 TRP A CA 1
ATOM 715 C C . TRP A 1 90 ? 4.940 8.085 -6.465 1.00 95.69 90 TRP A C 1
ATOM 717 O O . TRP A 1 90 ? 4.517 8.404 -7.578 1.00 95.69 90 TRP A O 1
ATOM 727 N N . GLU A 1 91 ? 6.198 8.313 -6.086 1.00 95.44 91 GLU A N 1
ATOM 728 C CA . GLU A 1 91 ? 7.199 8.939 -6.951 1.00 95.44 91 GLU A CA 1
ATOM 729 C C . GLU A 1 91 ? 7.372 8.153 -8.254 1.00 95.44 91 GLU A C 1
ATOM 731 O O . GLU A 1 91 ? 7.228 8.710 -9.347 1.00 95.44 91 GLU A O 1
ATOM 736 N N . LEU A 1 92 ? 7.570 6.835 -8.159 1.00 94.00 92 LEU A N 1
ATOM 737 C CA . LEU A 1 92 ? 7.747 5.987 -9.336 1.00 94.00 92 LEU A CA 1
ATOM 738 C C . LEU A 1 92 ? 6.473 5.898 -10.192 1.00 94.00 92 LEU A C 1
ATOM 740 O O . LEU A 1 92 ? 6.546 5.797 -11.418 1.00 94.00 92 LEU A O 1
ATOM 744 N N . TYR A 1 93 ? 5.291 5.976 -9.575 1.00 93.88 93 TYR A N 1
ATOM 745 C CA . TYR A 1 93 ? 4.004 6.019 -10.269 1.00 93.88 93 TYR A CA 1
ATOM 746 C C . TYR A 1 93 ? 3.772 7.339 -11.013 1.00 93.88 93 TYR A C 1
ATOM 748 O O . TYR A 1 93 ? 3.062 7.352 -12.021 1.00 93.88 93 TYR A O 1
ATOM 756 N N . LEU A 1 94 ? 4.366 8.446 -10.573 1.00 93.94 94 LEU A N 1
ATOM 757 C CA . LEU A 1 94 ? 4.329 9.711 -11.308 1.00 93.94 94 LEU A CA 1
ATOM 758 C C . LEU A 1 94 ? 5.355 9.754 -12.451 1.00 93.94 94 LEU A C 1
ATOM 760 O O . LEU A 1 94 ? 5.183 10.519 -13.407 1.00 93.94 94 LEU A O 1
ATOM 764 N N . THR A 1 95 ? 6.380 8.902 -12.404 1.00 92.62 95 THR A N 1
ATOM 765 C CA . THR A 1 95 ? 7.365 8.752 -13.476 1.00 92.62 95 THR A CA 1
ATOM 766 C C . THR A 1 95 ? 6.740 8.104 -14.714 1.00 92.62 95 THR A C 1
ATOM 768 O O . THR A 1 95 ? 6.140 7.027 -14.669 1.00 92.62 95 THR A O 1
ATOM 771 N N . LYS A 1 96 ? 6.882 8.776 -15.866 1.00 85.50 96 LYS A N 1
ATOM 772 C CA . LYS A 1 96 ? 6.320 8.312 -17.148 1.00 85.50 96 LYS A CA 1
ATOM 773 C C . LYS A 1 96 ? 6.974 7.023 -17.644 1.00 85.50 96 LYS A C 1
ATOM 775 O O . LYS A 1 96 ? 6.279 6.141 -18.139 1.00 85.50 96 LYS A O 1
ATOM 780 N N . GLU A 1 97 ? 8.293 6.937 -17.509 1.00 88.19 97 GLU A N 1
ATOM 781 C CA . GLU A 1 97 ? 9.121 5.829 -17.991 1.00 88.19 97 GLU A CA 1
ATOM 782 C C . GLU A 1 97 ? 10.075 5.397 -16.866 1.00 88.19 97 GLU A C 1
ATOM 784 O O . GLU A 1 97 ? 11.225 5.824 -16.847 1.00 88.19 97 GLU A O 1
ATOM 789 N N . PRO A 1 98 ? 9.588 4.628 -15.875 1.00 87.88 98 PRO A N 1
ATOM 790 C CA . PRO A 1 98 ? 10.411 4.196 -14.748 1.00 87.88 98 PRO A CA 1
ATOM 791 C C . PRO A 1 98 ? 11.465 3.180 -15.197 1.00 87.88 98 PRO A C 1
ATOM 793 O O . PRO A 1 98 ? 11.184 2.323 -16.050 1.00 87.88 98 PRO A O 1
ATOM 796 N N . GLU A 1 99 ? 12.666 3.238 -14.621 1.00 89.88 99 GLU A N 1
ATOM 797 C CA . GLU A 1 99 ? 13.730 2.299 -14.967 1.00 89.88 99 GLU A CA 1
ATOM 798 C C . GLU A 1 99 ? 13.431 0.897 -14.417 1.00 89.88 99 GLU A C 1
ATOM 800 O O . GLU A 1 99 ? 12.849 0.717 -13.347 1.00 89.88 99 GLU A O 1
ATOM 805 N N . ALA A 1 100 ? 13.853 -0.143 -15.140 1.00 87.81 100 ALA A N 1
ATOM 806 C CA . ALA A 1 100 ? 13.590 -1.525 -14.728 1.00 87.81 100 ALA A CA 1
ATOM 807 C C . ALA A 1 100 ? 14.248 -1.886 -13.385 1.00 87.81 100 ALA A C 1
ATOM 809 O O . ALA A 1 100 ? 13.695 -2.681 -12.621 1.00 87.81 100 ALA A O 1
ATOM 810 N N . SER 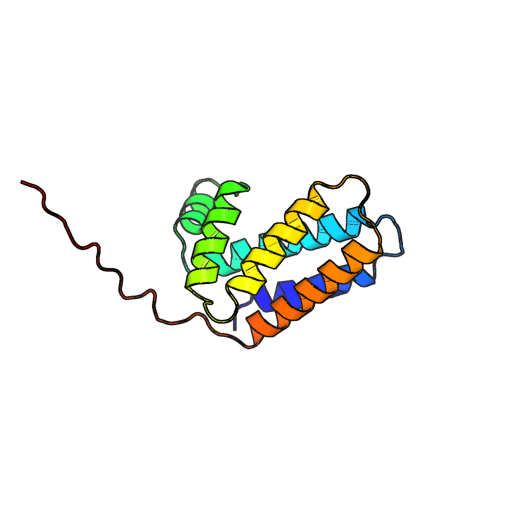A 1 101 ? 15.409 -1.297 -13.091 1.00 89.50 101 SER A N 1
ATOM 811 C CA . SER A 1 101 ? 16.100 -1.388 -11.800 1.00 89.50 101 SER A CA 1
ATOM 812 C C . SER A 1 101 ? 15.246 -0.827 -10.667 1.00 89.50 101 SER A C 1
ATOM 814 O O . SER A 1 101 ? 14.999 -1.542 -9.702 1.00 89.50 101 SER A O 1
ATOM 816 N N . GLU A 1 102 ? 14.725 0.392 -10.821 1.00 91.56 102 GLU A N 1
ATOM 817 C CA . GLU A 1 102 ? 13.891 1.060 -9.812 1.00 91.56 102 GLU A CA 1
ATOM 818 C C . GLU A 1 102 ? 12.610 0.270 -9.528 1.00 91.56 102 GLU A C 1
ATOM 820 O O . GLU A 1 102 ? 12.252 0.042 -8.374 1.00 91.56 102 GLU A O 1
ATOM 825 N N . VAL A 1 103 ? 11.954 -0.243 -10.576 1.00 90.69 103 VAL A N 1
ATOM 826 C CA . VAL A 1 103 ? 10.774 -1.111 -10.428 1.00 90.69 103 VAL A CA 1
ATOM 827 C C . VAL A 1 103 ? 11.116 -2.403 -9.684 1.00 90.69 103 VAL A C 1
ATOM 829 O O . VAL A 1 103 ? 10.331 -2.867 -8.856 1.00 90.69 103 VAL A O 1
ATOM 832 N N . THR A 1 104 ? 12.283 -2.990 -9.958 1.00 89.50 104 THR A N 1
ATOM 833 C CA . THR A 1 104 ? 12.737 -4.219 -9.289 1.00 89.50 104 THR A CA 1
ATOM 834 C C . THR A 1 104 ? 13.052 -3.976 -7.814 1.00 89.50 104 THR A C 1
ATOM 836 O O . THR A 1 104 ? 12.735 -4.819 -6.970 1.00 89.50 104 THR A O 1
ATOM 839 N N . ASP A 1 105 ? 13.671 -2.844 -7.490 1.00 92.00 105 ASP A N 1
ATOM 840 C CA . ASP A 1 105 ? 13.998 -2.486 -6.113 1.00 92.00 105 ASP A CA 1
ATOM 841 C C . ASP A 1 105 ? 12.732 -2.175 -5.310 1.00 92.00 105 ASP A C 1
ATOM 843 O O . ASP A 1 105 ? 12.553 -2.751 -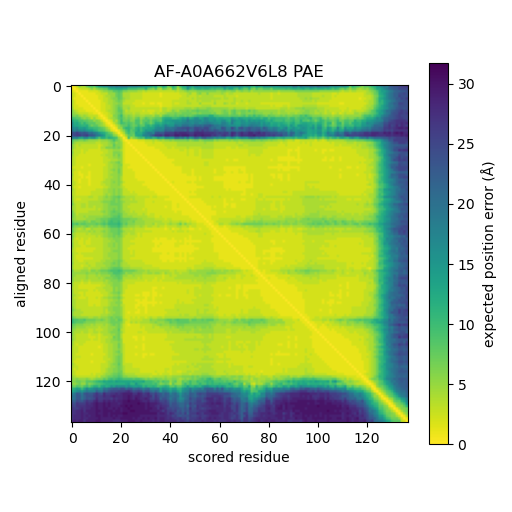4.233 1.00 92.00 105 ASP A O 1
ATOM 847 N N . LEU A 1 106 ? 11.790 -1.417 -5.885 1.00 93.25 106 LEU A N 1
ATOM 848 C CA . LEU A 1 106 ? 10.475 -1.188 -5.286 1.00 93.25 106 LEU A CA 1
ATOM 849 C C . LEU A 1 106 ? 9.718 -2.505 -5.064 1.00 93.25 106 LEU A C 1
ATOM 851 O O . LEU A 1 106 ? 9.167 -2.730 -3.990 1.00 93.25 106 LEU A O 1
ATOM 855 N N . TYR A 1 107 ? 9.730 -3.426 -6.034 1.00 91.62 107 TYR A N 1
ATOM 856 C CA . TYR A 1 107 ? 9.106 -4.743 -5.871 1.00 91.62 107 TYR A CA 1
ATOM 857 C C . TYR A 1 107 ? 9.645 -5.489 -4.639 1.00 91.62 107 TYR A C 1
ATOM 859 O O . TYR A 1 107 ? 8.874 -6.040 -3.850 1.00 91.62 107 TYR A O 1
ATOM 867 N N . ARG A 1 108 ? 10.971 -5.498 -4.449 1.00 91.38 108 ARG A N 1
ATOM 868 C CA . ARG A 1 108 ? 11.615 -6.156 -3.299 1.00 91.38 108 ARG A CA 1
ATOM 869 C C . ARG A 1 108 ? 11.271 -5.471 -1.984 1.00 91.38 108 ARG A C 1
ATOM 871 O O . ARG A 1 108 ? 11.129 -6.148 -0.967 1.00 91.38 108 ARG A O 1
ATOM 878 N N . GLU A 1 109 ? 11.158 -4.150 -1.996 1.00 94.06 109 GLU A N 1
ATOM 879 C CA . GLU A 1 109 ? 10.721 -3.371 -0.843 1.00 94.06 109 GLU A CA 1
ATOM 880 C C . GLU A 1 109 ? 9.293 -3.756 -0.432 1.00 94.06 109 GLU A C 1
ATOM 882 O O . GLU A 1 109 ? 9.058 -4.162 0.710 1.00 94.06 109 GLU A O 1
ATOM 887 N N . LEU A 1 110 ? 8.363 -3.770 -1.390 1.00 94.25 110 LEU A N 1
ATOM 888 C CA . LEU A 1 110 ? 6.972 -4.160 -1.162 1.00 94.25 110 LEU A CA 1
ATOM 889 C C . LEU A 1 110 ? 6.835 -5.623 -0.718 1.00 94.25 110 LEU A C 1
ATOM 891 O O . LEU A 1 110 ? 5.982 -5.942 0.113 1.00 94.25 110 LEU A O 1
ATOM 895 N N . GLU A 1 111 ? 7.684 -6.522 -1.221 1.00 92.69 111 GLU A N 1
ATOM 896 C CA . GLU A 1 111 ? 7.730 -7.914 -0.767 1.00 92.69 111 GLU A CA 1
ATOM 897 C C . GLU A 1 111 ? 8.150 -8.017 0.707 1.00 92.69 111 GLU A C 1
ATOM 899 O O . GLU A 1 111 ? 7.533 -8.767 1.471 1.00 92.69 111 GLU A O 1
ATOM 904 N N . ARG A 1 112 ? 9.149 -7.235 1.140 1.00 92.81 112 ARG A N 1
ATOM 905 C CA . ARG A 1 112 ? 9.561 -7.170 2.552 1.00 92.81 112 ARG A CA 1
ATOM 906 C C . ARG A 1 112 ? 8.441 -6.622 3.425 1.00 92.81 112 ARG A C 1
ATOM 908 O O . ARG A 1 112 ? 8.084 -7.275 4.405 1.00 92.81 112 ARG A O 1
ATOM 915 N N . LEU A 1 113 ? 7.827 -5.506 3.031 1.00 94.12 113 LEU A N 1
ATOM 916 C CA . LEU A 1 113 ? 6.681 -4.931 3.736 1.00 94.12 113 LEU A CA 1
ATOM 917 C C . LEU A 1 113 ? 5.542 -5.952 3.881 1.00 94.12 113 LEU A C 1
ATOM 919 O O . LEU A 1 113 ? 4.956 -6.089 4.956 1.00 94.12 113 LEU A O 1
ATOM 923 N N . ALA A 1 114 ? 5.246 -6.720 2.829 1.00 92.44 114 ALA A N 1
ATOM 924 C CA . ALA A 1 114 ? 4.223 -7.760 2.874 1.00 92.44 114 ALA A CA 1
ATOM 925 C C . ALA A 1 114 ? 4.542 -8.845 3.920 1.00 92.44 114 ALA A C 1
ATOM 927 O O . ALA A 1 114 ? 3.659 -9.243 4.685 1.00 92.44 114 ALA A O 1
ATOM 928 N N . GLN A 1 115 ? 5.794 -9.309 3.995 1.00 90.81 115 GLN A N 1
ATOM 929 C CA . GLN A 1 115 ? 6.223 -10.286 5.005 1.00 90.81 115 GLN A CA 1
ATOM 930 C C . GLN A 1 115 ? 6.143 -9.722 6.426 1.00 90.81 115 GLN A C 1
ATOM 932 O O . GLN A 1 115 ? 5.693 -10.407 7.353 1.00 90.81 115 GLN A O 1
ATOM 937 N N . GLU A 1 116 ? 6.537 -8.464 6.604 1.00 91.56 116 GLU A N 1
ATOM 938 C CA . GLU A 1 116 ? 6.460 -7.787 7.891 1.00 91.56 116 GLU A CA 1
ATOM 939 C C . GLU A 1 116 ? 5.005 -7.607 8.342 1.00 91.56 116 GLU A C 1
ATOM 941 O O . GLU A 1 116 ? 4.685 -7.918 9.489 1.00 91.56 116 GLU A O 1
ATOM 946 N N . LEU A 1 117 ? 4.093 -7.215 7.448 1.00 90.19 117 LEU A N 1
ATOM 947 C CA . LEU A 1 117 ? 2.654 -7.107 7.727 1.00 90.19 117 LEU A CA 1
ATOM 948 C C . LEU A 1 117 ? 2.011 -8.444 8.111 1.00 90.19 117 LEU A C 1
ATOM 950 O O . LEU A 1 117 ? 1.123 -8.480 8.963 1.00 90.19 117 LEU A O 1
ATOM 954 N N . LEU A 1 118 ? 2.444 -9.551 7.502 1.00 89.31 118 LEU A N 1
ATOM 955 C CA . LEU A 1 118 ? 1.966 -10.893 7.851 1.00 89.31 118 LEU A CA 1
ATOM 956 C C . LEU A 1 118 ? 2.487 -11.362 9.217 1.00 89.31 118 LEU A C 1
ATOM 958 O O . LEU A 1 118 ? 1.789 -12.091 9.929 1.00 89.31 118 LEU A O 1
ATOM 962 N N . SER A 1 119 ? 3.692 -10.925 9.584 1.00 87.19 119 SER A N 1
ATOM 963 C CA . SER A 1 119 ? 4.373 -11.306 10.826 1.00 87.19 119 SER A CA 1
ATOM 964 C C . SER A 1 119 ? 3.996 -10.420 12.017 1.00 87.19 119 SER A C 1
ATOM 966 O O . SER A 1 119 ? 4.060 -10.860 13.167 1.00 87.19 119 SER A O 1
ATOM 968 N N . ASN A 1 120 ? 3.570 -9.183 11.763 1.00 83.19 120 ASN A N 1
ATOM 969 C CA . ASN A 1 120 ? 3.181 -8.219 12.784 1.00 83.19 120 ASN A CA 1
ATOM 970 C C . ASN A 1 120 ? 1.661 -8.199 12.999 1.00 83.19 120 ASN A C 1
ATOM 972 O O . ASN A 1 120 ? 0.853 -8.556 12.142 1.00 83.19 120 ASN A O 1
ATOM 976 N N . ARG A 1 121 ? 1.245 -7.770 14.190 1.00 77.94 121 ARG A N 1
ATOM 977 C CA . ARG A 1 121 ? -0.161 -7.492 14.504 1.00 77.94 121 ARG A CA 1
ATOM 978 C C . ARG A 1 121 ? -0.313 -6.015 14.847 1.00 77.94 121 ARG A C 1
ATOM 980 O O . ARG A 1 121 ? 0.615 -5.453 15.429 1.00 77.94 121 ARG A O 1
ATOM 987 N N . PRO A 1 122 ? -1.476 -5.408 14.562 1.00 77.06 122 PRO A N 1
ATOM 988 C CA . PRO A 1 122 ? -1.726 -4.038 14.972 1.00 77.06 122 PRO A CA 1
ATOM 989 C C . PRO A 1 122 ? -1.636 -3.943 16.498 1.00 77.06 122 PRO A C 1
ATOM 991 O O . PRO A 1 122 ? -2.204 -4.759 17.234 1.00 77.06 122 PRO A O 1
ATOM 994 N N . SER A 1 123 ? -0.884 -2.959 16.970 1.00 72.88 123 SER A N 1
ATOM 995 C CA . SER A 1 123 ? -0.691 -2.671 18.382 1.00 72.88 123 SER A CA 1
ATOM 996 C C . SER A 1 123 ? -2.010 -2.235 19.019 1.00 72.88 123 SER A C 1
ATOM 998 O O . SER A 1 123 ? -2.753 -1.422 18.474 1.00 72.88 123 SER A O 1
ATOM 1000 N N . GLN A 1 124 ? -2.296 -2.722 20.230 1.00 57.50 124 GLN A N 1
ATOM 1001 C CA . GLN A 1 124 ? -3.494 -2.334 20.993 1.00 57.50 124 GLN A CA 1
ATOM 1002 C C . GLN A 1 124 ? -3.467 -0.879 21.507 1.00 57.50 124 GLN A C 1
ATOM 1004 O O . GLN A 1 124 ? -4.401 -0.453 22.193 1.00 57.50 124 GLN A O 1
ATOM 1009 N N . ARG A 1 125 ? -2.421 -0.098 21.197 1.00 53.62 125 ARG A N 1
ATOM 1010 C CA . ARG A 1 125 ? -2.230 1.268 21.714 1.00 53.62 125 ARG A CA 1
ATOM 1011 C C . ARG A 1 125 ? -3.356 2.252 21.358 1.00 53.62 125 ARG A C 1
ATOM 1013 O O . ARG A 1 125 ? -3.495 3.262 22.040 1.00 53.62 125 ARG A O 1
ATOM 1020 N N . SER A 1 126 ? -4.214 1.951 20.385 1.00 46.50 126 SER A N 1
ATOM 1021 C CA . SER A 1 126 ? -5.274 2.854 19.912 1.00 46.50 126 SER A CA 1
ATOM 1022 C C . SER A 1 126 ? -6.631 2.747 20.632 1.00 46.50 126 SER A C 1
ATOM 1024 O O . SER A 1 126 ? -7.573 3.436 20.248 1.00 46.50 126 SER A O 1
ATOM 1026 N N . ARG A 1 127 ? -6.770 1.985 21.732 1.00 43.62 127 ARG A N 1
ATOM 1027 C CA . ARG A 1 127 ? -7.990 2.042 22.583 1.00 43.62 127 ARG A CA 1
ATOM 1028 C C . ARG A 1 127 ? -7.999 3.171 23.627 1.00 43.62 127 ARG A C 1
ATOM 1030 O O . ARG A 1 127 ? -8.924 3.242 24.433 1.00 43.62 127 ARG A O 1
ATOM 1037 N N . GLY A 1 128 ? -7.001 4.054 23.630 1.00 43.44 128 GLY A N 1
ATOM 1038 C CA . GLY A 1 128 ? -6.727 4.935 24.767 1.00 43.44 128 GLY A CA 1
ATOM 1039 C C . GLY A 1 128 ? -6.463 6.407 24.467 1.00 43.44 128 GLY A C 1
ATOM 1040 O O . GLY A 1 128 ? -5.724 7.009 25.231 1.00 43.44 128 GLY A O 1
ATOM 1041 N N . SER A 1 129 ? -7.045 7.019 23.431 1.00 40.09 129 SER A N 1
ATOM 1042 C CA . SER A 1 129 ? -7.079 8.491 23.358 1.00 40.09 129 SER A CA 1
ATOM 1043 C C . SER A 1 129 ? -8.492 8.987 23.640 1.00 40.09 129 SER A C 1
ATOM 1045 O O . SER A 1 129 ? -9.296 9.245 22.746 1.00 40.09 129 SER A O 1
ATOM 1047 N N . LYS A 1 130 ? -8.821 9.065 24.936 1.00 44.22 130 LYS A N 1
ATOM 1048 C CA . LYS A 1 130 ? -9.925 9.905 25.404 1.00 44.22 130 LYS A CA 1
ATOM 1049 C C . LYS A 1 130 ? -9.629 11.317 24.911 1.00 44.22 130 LYS A C 1
ATOM 1051 O O . LYS A 1 130 ? -8.623 11.894 25.318 1.00 44.22 130 LYS A O 1
ATOM 1056 N N . TYR A 1 131 ? -10.521 11.870 24.094 1.00 44.94 131 TYR A N 1
ATOM 1057 C CA . TYR A 1 131 ? -10.641 13.309 23.906 1.00 44.94 131 TYR A CA 1
ATOM 1058 C C . TYR A 1 131 ? -10.656 13.965 25.290 1.00 44.94 131 TYR A C 1
ATOM 1060 O O . TYR A 1 131 ? -11.649 13.920 26.018 1.00 44.94 131 TYR A O 1
ATOM 1068 N N . ARG A 1 132 ? -9.510 14.509 25.702 1.00 40.50 132 ARG A N 1
ATOM 1069 C CA . ARG A 1 132 ? -9.398 15.314 26.909 1.00 40.50 132 ARG A CA 1
ATOM 1070 C C . ARG A 1 132 ? -9.982 16.663 26.538 1.00 40.50 132 ARG A C 1
ATOM 1072 O O . ARG A 1 132 ? -9.317 17.470 25.894 1.00 40.50 132 ARG A O 1
ATOM 1079 N N . ALA A 1 133 ? -11.243 16.857 26.911 1.00 48.41 133 ALA A N 1
ATOM 1080 C CA . ALA A 1 133 ? -11.870 18.162 26.966 1.00 48.41 133 ALA A CA 1
ATOM 1081 C C . ALA A 1 133 ? -10.888 19.173 27.586 1.00 48.41 133 ALA A C 1
ATOM 1083 O O . ALA A 1 133 ? -10.482 19.039 28.740 1.00 48.41 133 ALA A O 1
ATOM 1084 N N . ARG A 1 134 ? -10.475 20.158 26.792 1.00 42.34 134 ARG A N 1
ATOM 1085 C CA . ARG A 1 134 ? -10.110 21.494 27.265 1.00 42.34 134 ARG A CA 1
ATOM 1086 C C . ARG A 1 134 ? -11.156 22.389 26.592 1.00 42.34 134 ARG A C 1
ATOM 1088 O O . ARG A 1 134 ? -11.172 22.449 25.373 1.00 42.34 134 ARG A O 1
ATOM 1095 N N . GLY A 1 135 ? -12.131 22.976 27.279 1.00 41.75 135 GLY A N 1
ATOM 1096 C CA . GLY A 1 135 ? -11.964 23.616 28.575 1.00 41.75 135 GLY A CA 1
ATOM 1097 C C . GLY A 1 135 ? -10.979 24.765 28.400 1.00 41.75 135 GLY A C 1
ATOM 1098 O O . GLY A 1 135 ? -9.833 24.652 28.827 1.00 41.75 135 GLY A O 1
ATOM 1099 N N . ARG A 1 136 ? -11.385 25.800 27.664 1.00 43.97 136 ARG A N 1
ATOM 1100 C CA . ARG A 1 136 ? -10.828 27.140 27.821 1.00 43.97 136 ARG A CA 1
ATOM 1101 C C . ARG A 1 136 ? -11.996 28.074 28.076 1.00 43.97 136 ARG A C 1
ATOM 1103 O O . ARG A 1 136 ? -12.840 28.267 27.203 1.00 43.97 136 ARG A O 1
ATOM 1110 N N . GLU A 1 137 ? -12.041 28.471 29.337 1.00 46.75 137 GLU A N 1
ATOM 1111 C CA . GLU A 1 137 ? -12.588 29.727 29.838 1.00 46.75 137 GLU A CA 1
ATOM 1112 C C . GLU A 1 137 ? -12.018 30.920 29.059 1.00 46.75 137 GLU A C 1
ATOM 1114 O O . GLU A 1 137 ? -10.870 30.804 28.554 1.00 46.75 137 GLU A O 1
#

Secondary structure (DSSP, 8-state):
--HHHHHHHHHHGGGTSS-SS-HHHHHHHHHHHHHHHHHHHHHHHT-HHHHHHHHHS---HHHHHHHHHHHHHHTGGGHHHHHHHHHHHHHHHH-SS--HHHHHHHHHHHHHHHHHHHH----GGGG----------

Mean predicted aligned error: 7.32 Å

pLDDT: mean 84.9, std 16.21, range [40.09, 96.88]

Radius of gyration: 16.51 Å; Cα contacts (8 Å, |Δi|>4): 124; chains: 1; bounding box: 36×43×51 Å

Sequence (137 aa):
MSKAAERFATGLRRCMDVPAESTRQCVEVMYNLFTELIKGLANDLGTPEARYAKRSGYWNVEMLDEAIDKIADAYWSISHTLIESWDNLWELYLTKEPEASEVTDLYRELERLAQELLSNRPSQRSRGSKYRARGRE

Foldseek 3Di:
DQPLLVQLLVQLVVLVVPPPPALLVSLVSNVVSLLSSLLSLCVVVVPPLNVVCVVVVDHDPVSSLVSLCVSCLQQVVCSVLSNVLVVLSVVQNVDPHHDPVSSVVSSVSSNVSSVSVVVDDGDPVPVDDDPPDDDDD

Solvent-accessible surface area (backbone atoms only — not comparable to full-atom values): 7885 Å² total; per-residue (Å²): 129,59,70,30,37,56,50,32,51,60,52,54,59,56,54,77,71,54,79,83,75,46,52,48,55,42,42,53,51,51,49,54,40,49,52,51,28,52,54,40,49,25,49,77,71,63,35,72,48,41,57,45,26,70,72,73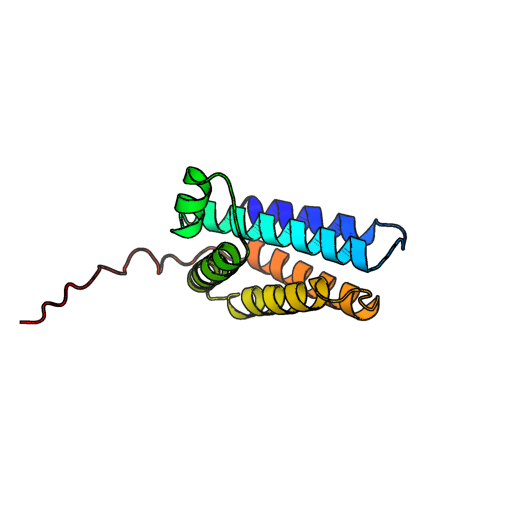,75,53,83,56,69,70,47,48,55,57,36,47,56,56,47,24,68,31,30,60,95,48,22,65,60,55,52,50,53,48,52,56,49,50,56,48,58,70,42,84,79,43,53,66,65,59,53,52,51,50,50,55,48,53,52,49,51,29,53,48,51,62,74,51,69,70,50,79,75,80,83,68,77,74,83,75,82,70,88,76,132

Nearest PDB structures (foldseek):
  2q00-assembly1_A  TM=7.254E-01  e=6.537E-02  Saccharolobus solfataricus P2
  7e1v-assembly1_G  TM=4.106E-01  e=5.703E+00  Mycolicibacterium smegmatis MC2 51
  8hcr-assembly1_S  TM=4.263E-01  e=9.422E+00  Mycobacterium tuberculosis variant bovis BCG